Protein AF-A0AAV4IMC5-F1 (afdb_monomer)

Structure (mmCIF, N/CA/C/O backbone):
data_AF-A0AAV4IMC5-F1
#
_entry.id   AF-A0AAV4IMC5-F1
#
loop_
_atom_site.group_PDB
_atom_site.id
_atom_site.type_symbol
_atom_site.label_atom_id
_atom_site.label_alt_id
_atom_site.label_comp_id
_atom_site.label_asym_id
_atom_site.label_entity_id
_atom_site.label_seq_id
_atom_site.pdbx_PDB_ins_code
_atom_site.Cartn_x
_atom_site.Cartn_y
_atom_site.Cartn_z
_atom_site.occupancy
_atom_site.B_iso_or_equiv
_atom_site.auth_seq_id
_atom_site.auth_comp_id
_atom_site.auth_asym_id
_atom_site.auth_atom_id
_atom_site.pdbx_PDB_model_num
ATOM 1 N N . MET A 1 1 ? -40.496 -8.860 -35.503 1.00 33.72 1 MET A N 1
ATOM 2 C CA . MET A 1 1 ? -39.891 -9.462 -36.717 1.00 33.72 1 MET A CA 1
ATOM 3 C C . MET A 1 1 ? -40.549 -8.842 -37.942 1.00 33.72 1 MET A C 1
ATOM 5 O O . MET A 1 1 ? -41.769 -8.727 -37.879 1.00 33.72 1 MET A O 1
ATOM 9 N N . PRO A 1 2 ? -39.846 -8.551 -39.056 1.00 53.50 2 PRO A N 1
ATOM 10 C CA . PRO A 1 2 ? -38.389 -8.516 -39.316 1.00 53.50 2 PRO A CA 1
ATOM 11 C C . PRO A 1 2 ? -37.975 -7.124 -39.915 1.00 53.50 2 PRO A C 1
ATOM 13 O O . PRO A 1 2 ? -38.830 -6.257 -40.008 1.00 53.50 2 PRO A O 1
ATOM 16 N N . ARG A 1 3 ? -36.754 -6.747 -40.334 1.00 35.53 3 ARG A N 1
ATOM 17 C CA . ARG A 1 3 ? -35.523 -7.424 -40.792 1.00 35.53 3 ARG A CA 1
ATOM 18 C C . ARG A 1 3 ? -34.401 -6.351 -40.920 1.00 35.53 3 ARG A C 1
ATOM 20 O O . ARG A 1 3 ? -34.723 -5.243 -41.335 1.00 35.53 3 ARG A O 1
ATOM 27 N N . GLY A 1 4 ? -33.122 -6.687 -40.689 1.00 29.77 4 GLY A N 1
ATOM 28 C CA . GLY A 1 4 ? -31.981 -5.905 -41.216 1.00 29.77 4 GLY A CA 1
ATOM 29 C C . GLY A 1 4 ? -30.655 -6.009 -40.443 1.00 29.77 4 GLY A C 1
ATOM 30 O O . GLY A 1 4 ? -30.453 -5.288 -39.479 1.00 29.77 4 GLY A O 1
ATOM 31 N N . ILE A 1 5 ? -29.757 -6.885 -40.903 1.00 39.66 5 ILE A N 1
ATOM 32 C CA . ILE A 1 5 ? -28.316 -7.022 -40.573 1.00 39.66 5 ILE A CA 1
ATOM 33 C C . ILE A 1 5 ? -27.593 -6.324 -41.767 1.00 39.66 5 ILE A C 1
ATOM 35 O O . ILE A 1 5 ? -28.131 -6.418 -42.867 1.00 39.66 5 ILE A O 1
ATOM 39 N N . ALA A 1 6 ? -26.476 -5.580 -41.726 1.00 36.38 6 ALA A N 1
ATOM 40 C CA . ALA A 1 6 ? -25.197 -5.739 -41.035 1.00 36.38 6 ALA A CA 1
ATOM 41 C C . ALA A 1 6 ? -24.327 -4.450 -41.100 1.00 36.38 6 ALA A C 1
ATOM 43 O O . ALA A 1 6 ? -24.583 -3.565 -41.912 1.00 36.38 6 ALA A O 1
ATOM 44 N N . SER A 1 7 ? -23.231 -4.496 -40.327 1.00 37.41 7 SER A N 1
ATOM 45 C CA . SER A 1 7 ? -21.885 -3.927 -40.550 1.00 37.41 7 SER A CA 1
ATOM 46 C C . SER A 1 7 ? -21.677 -2.410 -40.498 1.00 37.41 7 SER A C 1
ATOM 48 O O . SER A 1 7 ? -21.924 -1.715 -41.474 1.00 37.41 7 SER A O 1
ATOM 50 N N . ASN A 1 8 ? -21.071 -1.948 -39.399 1.00 31.95 8 ASN A N 1
ATOM 51 C CA . ASN A 1 8 ? -19.726 -1.357 -39.399 1.00 31.95 8 ASN A CA 1
ATOM 52 C C . ASN A 1 8 ? -19.113 -1.575 -38.006 1.00 31.95 8 ASN A C 1
ATOM 54 O O . ASN A 1 8 ? -19.687 -1.177 -36.998 1.00 31.95 8 ASN A O 1
ATOM 58 N N . GLY A 1 9 ? -18.006 -2.314 -37.957 1.00 36.22 9 GLY A N 1
ATOM 59 C CA . GLY A 1 9 ? -17.367 -2.790 -36.732 1.00 36.22 9 GLY A CA 1
ATOM 60 C C . GLY A 1 9 ? -16.544 -1.730 -36.008 1.00 36.22 9 GLY A C 1
ATOM 61 O O . GLY A 1 9 ? -15.335 -1.890 -35.891 1.00 36.22 9 GLY A O 1
ATOM 62 N N . GLU A 1 10 ? -17.188 -0.696 -35.476 1.00 29.42 10 GLU A N 1
ATOM 63 C CA . GLU A 1 10 ? -16.620 0.066 -34.364 1.00 29.42 10 GLU A CA 1
ATOM 64 C C . GLU A 1 10 ? -17.230 -0.456 -33.068 1.00 29.42 10 GLU A C 1
ATOM 66 O O . GLU A 1 10 ? -18.358 -0.134 -32.697 1.00 29.42 10 GLU A O 1
ATOM 71 N N . VAL A 1 11 ? -16.472 -1.304 -32.373 1.00 31.53 11 VAL A N 1
ATOM 72 C CA . VAL A 1 11 ? -16.713 -1.526 -30.950 1.00 31.53 11 VAL A CA 1
ATOM 73 C C . VAL A 1 11 ? -16.278 -0.242 -30.254 1.00 31.53 11 VAL A C 1
ATOM 75 O O . VAL A 1 11 ? -15.097 -0.030 -29.991 1.00 31.53 11 VAL A O 1
ATOM 78 N N . SER A 1 12 ? -17.232 0.650 -30.002 1.00 25.44 12 SER A N 1
ATOM 79 C CA . SER A 1 12 ? -17.028 1.775 -29.102 1.00 25.44 12 SER A CA 1
ATOM 80 C C . SE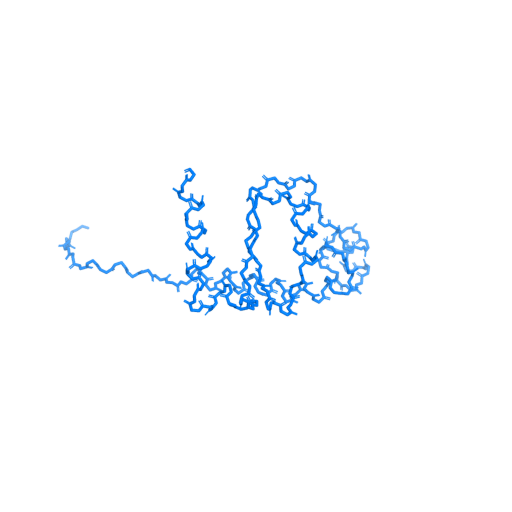R A 1 12 ? -16.891 1.218 -27.686 1.00 25.44 12 SER A C 1
ATOM 82 O O . SER A 1 12 ? -17.888 0.909 -27.031 1.00 25.44 12 SER A O 1
ATOM 84 N N . TYR A 1 13 ? -15.659 1.047 -27.213 1.00 28.69 13 TYR A N 1
ATOM 85 C CA . TYR A 1 13 ? -15.412 0.832 -25.793 1.00 28.69 13 TYR A CA 1
ATOM 86 C C . TYR A 1 13 ? -15.690 2.158 -25.090 1.00 28.69 13 TYR A C 1
ATOM 88 O O . TYR A 1 13 ? -14.932 3.116 -25.222 1.00 28.69 13 TYR A O 1
ATOM 96 N N . SER A 1 14 ? -16.804 2.245 -24.368 1.00 26.33 14 SER A N 1
ATOM 97 C CA . SER A 1 14 ? -17.030 3.339 -23.431 1.00 26.33 14 SER A CA 1
ATOM 98 C C . SER A 1 14 ? -16.037 3.186 -22.278 1.00 26.33 14 SER A C 1
ATOM 100 O O . SER A 1 14 ? -16.303 2.469 -21.311 1.00 26.33 14 SER A O 1
ATOM 102 N N . VAL A 1 15 ? -14.876 3.834 -22.400 1.00 31.70 15 VAL A N 1
ATOM 103 C CA . VAL A 1 15 ? -13.897 4.035 -21.323 1.00 31.70 15 VAL A CA 1
ATOM 104 C C . VAL A 1 15 ? -14.573 4.890 -20.253 1.00 31.70 15 VAL A C 1
ATOM 106 O O . VAL A 1 15 ? -14.539 6.109 -20.298 1.00 31.70 15 VAL A O 1
ATOM 109 N N . THR A 1 16 ? -15.319 4.245 -19.364 1.00 28.23 16 THR A N 1
ATOM 110 C CA . THR A 1 16 ? -16.022 4.900 -18.244 1.00 28.23 16 THR A CA 1
ATOM 111 C C . THR A 1 16 ? -15.833 4.152 -16.924 1.00 28.23 16 THR A C 1
ATOM 113 O O . THR A 1 16 ? -16.166 4.688 -15.874 1.00 28.23 16 THR A O 1
ATOM 116 N N . ASN A 1 17 ? -15.231 2.953 -16.956 1.00 26.34 17 ASN A N 1
ATOM 117 C CA . ASN A 1 17 ? -15.028 2.109 -15.772 1.00 26.34 17 ASN A CA 1
ATOM 118 C C . ASN A 1 17 ? -13.633 2.225 -15.129 1.00 26.34 17 ASN A C 1
ATOM 120 O O . ASN A 1 17 ? -13.466 1.775 -14.000 1.00 26.34 17 ASN A O 1
ATOM 124 N N . LEU A 1 18 ? -12.632 2.798 -15.812 1.00 32.62 18 LEU A N 1
ATOM 125 C CA . LEU A 1 18 ? -11.295 2.998 -15.226 1.00 32.62 18 LEU A CA 1
ATOM 126 C C . LEU A 1 18 ? -11.262 4.246 -14.333 1.00 32.62 18 LEU A C 1
ATOM 128 O O . LEU A 1 18 ? -10.757 4.185 -13.216 1.00 32.62 18 LEU A O 1
ATOM 132 N N . ASP A 1 19 ? -11.919 5.327 -14.759 1.00 29.91 19 ASP A N 1
ATOM 133 C CA . ASP A 1 19 ? -11.953 6.592 -14.015 1.00 29.91 19 ASP A CA 1
ATOM 134 C C . ASP A 1 19 ? -12.618 6.451 -12.636 1.00 29.91 19 ASP A C 1
ATOM 136 O O . ASP A 1 19 ? -12.229 7.122 -11.681 1.00 29.91 19 ASP A O 1
ATOM 140 N N . SER A 1 20 ? -13.601 5.555 -12.495 1.00 27.36 20 SER A N 1
ATOM 141 C CA . SER A 1 20 ? -14.330 5.342 -11.237 1.00 27.36 20 SER A CA 1
ATOM 142 C C . SER A 1 20 ? -13.514 4.551 -10.214 1.00 27.36 20 SER A C 1
ATOM 144 O O . SER A 1 20 ? -13.576 4.860 -9.027 1.00 27.36 20 SER A O 1
ATOM 146 N N . ALA A 1 21 ? -12.727 3.564 -10.653 1.00 38.41 21 ALA A N 1
ATOM 147 C CA . ALA A 1 21 ? -11.850 2.793 -9.774 1.00 38.41 21 ALA A CA 1
ATOM 148 C C . ALA A 1 21 ? -10.658 3.636 -9.298 1.00 38.41 21 ALA A C 1
ATOM 150 O O . ALA A 1 21 ? -10.341 3.615 -8.115 1.00 38.41 21 ALA A O 1
ATOM 151 N N . SER A 1 22 ? -10.064 4.442 -10.184 1.00 35.75 22 SER A N 1
ATOM 152 C CA . SER A 1 22 ? -8.968 5.357 -9.841 1.00 35.75 22 SER A CA 1
ATOM 153 C C . SER A 1 22 ? -9.426 6.513 -8.949 1.00 35.75 22 SER A C 1
ATOM 155 O O . SER A 1 22 ? -8.737 6.853 -7.994 1.00 35.75 22 SER A O 1
ATOM 157 N N . THR A 1 23 ? -10.615 7.078 -9.196 1.00 37.25 23 THR A N 1
ATOM 158 C CA . THR A 1 23 ? -11.205 8.095 -8.306 1.00 37.25 23 THR A CA 1
ATOM 159 C C . THR A 1 23 ? -11.578 7.495 -6.956 1.00 37.25 23 THR A C 1
ATOM 161 O O . THR A 1 23 ? -11.390 8.151 -5.942 1.00 37.25 23 THR A O 1
ATOM 164 N N . MET A 1 24 ? -12.076 6.254 -6.910 1.00 35.00 24 MET A N 1
ATOM 165 C CA . MET A 1 24 ? -12.376 5.577 -5.648 1.00 35.00 24 MET A CA 1
ATOM 166 C C . MET A 1 24 ? -11.103 5.233 -4.877 1.00 35.00 24 MET A C 1
ATOM 168 O O . MET A 1 24 ? -11.076 5.459 -3.679 1.00 35.00 24 MET A O 1
ATOM 172 N N . LEU A 1 25 ? -10.044 4.778 -5.551 1.00 42.09 25 LEU A N 1
ATOM 173 C CA . LEU A 1 25 ? -8.744 4.521 -4.941 1.00 42.09 25 LEU A CA 1
ATOM 174 C C . LEU A 1 25 ? -8.144 5.824 -4.386 1.00 42.09 25 LEU A C 1
ATOM 176 O O . LEU A 1 25 ? -7.835 5.884 -3.206 1.00 42.09 25 LEU A O 1
ATOM 180 N N . MET A 1 26 ? -8.084 6.896 -5.183 1.00 40.41 26 MET A N 1
ATOM 181 C CA . MET A 1 26 ? -7.548 8.190 -4.747 1.00 40.41 26 MET A CA 1
ATOM 182 C C . MET A 1 26 ? -8.422 8.865 -3.677 1.00 40.41 26 MET A C 1
ATOM 184 O O . MET A 1 26 ? -7.896 9.458 -2.744 1.00 40.41 26 MET A O 1
ATOM 188 N N . ALA A 1 27 ? -9.753 8.763 -3.757 1.00 29.11 27 ALA A N 1
ATOM 189 C CA . ALA A 1 27 ? -10.646 9.279 -2.719 1.00 29.11 27 ALA A CA 1
ATOM 190 C C . ALA A 1 27 ? -10.510 8.481 -1.416 1.00 29.11 27 ALA A C 1
ATOM 192 O O . ALA A 1 27 ? -10.378 9.095 -0.362 1.00 29.11 27 ALA A O 1
ATOM 193 N N . VAL A 1 28 ? -10.493 7.143 -1.479 1.00 44.50 28 VAL A N 1
ATOM 194 C CA . VAL A 1 28 ? -10.194 6.284 -0.321 1.00 44.50 28 VAL A CA 1
ATOM 195 C C . VAL A 1 28 ? -8.830 6.657 0.260 1.00 44.50 28 VAL A C 1
ATOM 197 O O . VAL A 1 28 ? -8.762 6.899 1.456 1.00 44.50 28 VAL A O 1
ATOM 200 N N . TYR A 1 29 ? -7.799 6.854 -0.567 1.00 49.41 29 TYR A N 1
ATOM 201 C CA . TYR A 1 29 ? -6.473 7.293 -0.122 1.00 49.41 29 TYR A CA 1
ATOM 202 C C . TYR A 1 29 ? -6.476 8.663 0.569 1.00 49.41 29 TYR A C 1
ATOM 204 O O . TYR A 1 29 ? -5.903 8.773 1.644 1.00 49.41 29 TYR A O 1
ATOM 212 N N . VAL A 1 30 ? -7.136 9.700 0.032 1.00 45.62 30 VAL A N 1
ATOM 213 C CA . VAL A 1 30 ? -7.191 11.020 0.705 1.00 45.62 30 VAL A CA 1
ATOM 214 C C . VAL A 1 30 ? -7.908 10.931 2.056 1.00 45.62 30 VAL A C 1
ATOM 216 O O . VAL A 1 30 ? -7.472 11.544 3.030 1.00 45.62 30 VAL A O 1
ATOM 219 N N . TYR A 1 31 ? -9.015 10.184 2.129 1.00 41.97 31 TYR A N 1
ATOM 220 C CA . TYR A 1 31 ? -9.766 10.028 3.378 1.00 41.97 31 TYR A CA 1
ATOM 221 C C . TYR A 1 31 ? -9.024 9.164 4.402 1.00 41.97 31 TYR A C 1
ATOM 223 O O . TYR A 1 31 ? -9.086 9.455 5.598 1.00 41.97 31 TYR A O 1
ATOM 231 N N . GLU A 1 32 ? -8.325 8.124 3.948 1.00 50.19 32 GLU A N 1
ATOM 232 C CA . GLU A 1 32 ? -7.523 7.265 4.810 1.00 50.19 32 GLU A CA 1
ATOM 233 C C . GLU A 1 32 ? -6.240 7.956 5.254 1.00 50.19 32 GLU A C 1
ATOM 235 O O . GLU A 1 32 ? -5.925 7.851 6.427 1.00 50.19 32 GLU A O 1
ATOM 240 N N . GLU A 1 33 ? -5.551 8.747 4.428 1.00 50.94 33 GLU A N 1
ATOM 241 C CA . GLU A 1 33 ? -4.354 9.472 4.868 1.00 50.94 33 GLU A CA 1
ATOM 242 C C . GLU A 1 33 ? -4.639 10.386 6.062 1.00 50.94 33 GLU A C 1
ATOM 244 O O . GLU A 1 33 ? -3.926 10.319 7.056 1.00 50.94 33 GLU A O 1
ATOM 249 N N . GLU A 1 34 ? -5.708 11.187 6.055 1.00 48.47 34 GLU A N 1
ATOM 250 C CA . GLU A 1 34 ? -6.012 12.027 7.222 1.00 48.47 34 GLU A CA 1
ATOM 251 C C . GLU A 1 34 ? -6.291 11.220 8.504 1.00 48.47 34 GLU A C 1
ATOM 253 O O . GLU A 1 34 ? -5.999 11.698 9.606 1.00 48.47 34 GLU A O 1
ATOM 258 N N . ALA A 1 35 ? -6.856 10.015 8.383 1.00 49.25 35 ALA A N 1
ATOM 259 C CA . ALA A 1 35 ? -7.180 9.140 9.509 1.00 49.25 35 ALA A CA 1
ATOM 260 C C . ALA A 1 35 ? -5.972 8.293 9.968 1.00 49.25 35 ALA A C 1
ATOM 262 O O . ALA A 1 35 ? -5.724 8.164 11.171 1.00 49.25 35 ALA A O 1
ATOM 263 N N . LEU A 1 36 ? -5.184 7.775 9.024 1.00 52.06 36 LEU A N 1
ATOM 264 C CA . LEU A 1 36 ? -3.956 7.004 9.224 1.00 52.06 36 LEU A CA 1
ATOM 265 C C . LEU A 1 36 ? -2.834 7.899 9.759 1.00 52.06 36 LEU A C 1
ATOM 267 O O . LEU A 1 36 ? -2.167 7.516 10.710 1.00 52.06 36 LEU A O 1
ATOM 271 N N . ILE A 1 37 ? -2.670 9.125 9.253 1.00 51.47 37 ILE A N 1
ATOM 272 C CA . ILE A 1 37 ? -1.653 10.081 9.732 1.00 51.47 37 ILE A CA 1
ATOM 273 C C . ILE A 1 37 ? -1.939 10.521 11.176 1.00 51.47 37 ILE A C 1
ATOM 275 O O . ILE A 1 37 ? -1.010 10.758 11.948 1.00 51.47 37 ILE A O 1
ATOM 279 N N . LYS A 1 38 ? -3.215 10.627 11.576 1.00 53.59 38 LYS A N 1
ATOM 280 C CA . LYS A 1 38 ? -3.591 11.023 12.946 1.00 53.59 38 LYS A CA 1
ATOM 281 C C . LYS A 1 38 ? -3.500 9.881 13.956 1.00 53.59 38 LYS A C 1
ATOM 283 O O . LYS A 1 38 ? -3.201 10.148 15.118 1.00 53.59 38 LYS A O 1
ATOM 288 N N . SER A 1 39 ? -3.778 8.647 13.539 1.00 61.97 39 SER A N 1
ATOM 289 C CA . SER A 1 39 ? -3.806 7.489 14.442 1.00 61.97 39 SER A CA 1
ATOM 290 C C . SER A 1 39 ? -2.539 6.636 14.409 1.00 61.97 39 SER A C 1
ATOM 292 O O . SER A 1 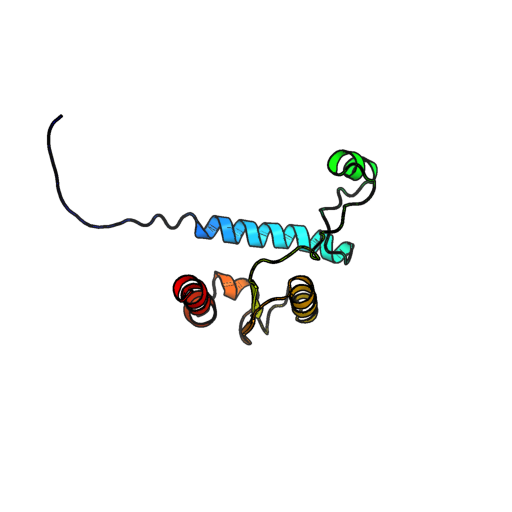39 ? -2.184 6.045 15.423 1.00 61.97 39 SER A O 1
ATOM 294 N N . GLY A 1 40 ? -1.844 6.590 13.272 1.00 66.44 40 GLY A N 1
ATOM 295 C CA . GLY A 1 40 ? -0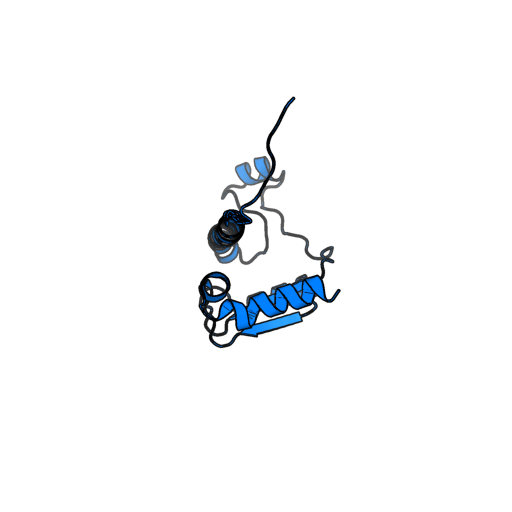.723 5.684 13.020 1.00 66.44 40 GLY A CA 1
ATOM 296 C C . GLY A 1 40 ? -1.130 4.213 12.897 1.00 66.44 40 GLY A C 1
ATOM 297 O O . GLY A 1 40 ? -0.257 3.348 12.870 1.00 66.44 40 GLY A O 1
ATOM 298 N N . GLU A 1 41 ? -2.430 3.910 12.850 1.00 72.94 41 GLU A N 1
ATOM 299 C CA . GLU A 1 41 ? -2.955 2.545 12.875 1.00 72.94 41 GLU A CA 1
ATOM 300 C C . GLU A 1 41 ? -3.757 2.247 11.612 1.00 72.94 41 GLU A C 1
ATOM 302 O O . GLU A 1 41 ? -4.570 3.058 11.182 1.00 72.94 41 GLU A O 1
ATOM 307 N N . PHE A 1 42 ? -3.570 1.056 11.035 1.00 79.00 42 PHE A N 1
ATOM 308 C CA . PHE A 1 42 ? -4.381 0.590 9.912 1.00 79.00 42 PHE A CA 1
ATOM 309 C C . PHE A 1 42 ? -5.752 0.117 10.416 1.00 79.00 42 PHE A C 1
ATOM 311 O O . PHE A 1 42 ? -5.931 -1.029 10.841 1.00 79.00 42 PHE A O 1
ATOM 318 N N . GLN A 1 43 ? -6.714 1.038 10.422 1.00 82.12 43 GLN A N 1
ATOM 319 C CA . GLN A 1 43 ? -8.005 0.868 11.082 1.00 82.12 43 GLN A CA 1
ATOM 320 C C . GLN A 1 43 ? -9.166 1.474 10.303 1.00 82.12 43 GLN A C 1
ATOM 322 O O . GLN A 1 43 ? -8.990 2.240 9.358 1.00 82.12 43 GLN A O 1
ATOM 327 N N . ASN A 1 44 ? -10.379 1.144 10.738 1.00 82.88 44 ASN A N 1
ATOM 328 C CA . ASN A 1 44 ? -11.583 1.781 10.224 1.00 82.88 44 ASN A CA 1
ATOM 329 C C . ASN A 1 44 ? -11.603 3.279 10.569 1.00 82.88 44 ASN A C 1
ATOM 331 O O . ASN A 1 44 ? -10.970 3.728 11.519 1.00 82.88 44 ASN A O 1
ATOM 335 N N . PHE A 1 45 ? -12.375 4.058 9.816 1.00 82.31 45 PHE A N 1
ATOM 336 C CA . PHE A 1 45 ? -12.490 5.498 10.037 1.00 82.31 45 PHE A CA 1
ATOM 337 C C . PHE A 1 45 ? -12.929 5.837 11.474 1.00 82.31 45 PHE A C 1
ATOM 339 O O . PHE A 1 45 ? -13.960 5.345 11.935 1.00 82.31 45 PHE A O 1
ATOM 346 N N . ASP A 1 46 ? -12.184 6.700 12.166 1.00 84.19 46 ASP A N 1
ATOM 347 C CA . ASP A 1 46 ? -12.598 7.227 13.468 1.00 84.19 46 ASP A CA 1
ATOM 348 C C . ASP A 1 46 ? -13.660 8.319 13.272 1.00 84.19 46 ASP A C 1
ATOM 350 O O . ASP A 1 46 ? -13.387 9.365 12.684 1.00 84.19 46 ASP A O 1
ATOM 354 N N . GLU A 1 47 ? -14.865 8.110 13.804 1.00 86.19 47 GLU A N 1
ATOM 355 C CA . GLU A 1 47 ? -15.952 9.100 13.769 1.00 86.19 47 GLU A CA 1
ATOM 356 C C . GLU A 1 47 ? -15.647 10.360 14.604 1.00 86.19 47 GLU A C 1
ATOM 358 O O . GLU A 1 47 ? -16.427 11.314 14.622 1.00 86.19 47 GLU A O 1
ATOM 363 N N . GLY A 1 48 ? -14.527 10.378 15.332 1.00 84.94 48 GLY A N 1
ATOM 364 C CA . GLY A 1 48 ? -14.068 11.506 16.138 1.00 84.94 48 GLY A CA 1
ATOM 365 C C . GLY A 1 48 ? -14.763 11.609 17.496 1.00 84.94 48 GLY A C 1
ATOM 366 O O . GLY A 1 48 ? -14.480 12.533 18.263 1.00 84.94 48 GLY A O 1
ATOM 367 N N . SER A 1 49 ? -15.664 10.676 17.826 1.00 92.94 49 SER A N 1
ATOM 368 C CA . SER A 1 49 ? -16.271 10.561 19.151 1.00 92.94 49 SER A CA 1
ATOM 369 C C . SER A 1 49 ? -16.550 9.098 19.536 1.00 92.94 49 SER A C 1
ATOM 371 O O . SER A 1 49 ? -17.059 8.331 18.714 1.00 92.94 49 SER A O 1
ATOM 373 N N . PRO A 1 50 ? -16.331 8.702 20.810 1.00 95.31 50 PRO A N 1
ATOM 374 C CA . PRO A 1 50 ? -16.650 7.353 21.287 1.00 95.31 50 PRO A CA 1
ATOM 375 C C . PRO A 1 50 ? -18.107 6.944 21.073 1.00 95.31 50 PRO A C 1
ATOM 377 O O . PRO A 1 50 ? -18.415 5.779 20.839 1.00 95.31 50 PRO A O 1
ATOM 380 N N . LYS A 1 51 ? -19.027 7.912 21.142 1.00 97.75 51 LYS A N 1
ATOM 381 C CA . LYS A 1 51 ? -20.460 7.673 20.965 1.00 97.75 51 LYS A CA 1
ATOM 382 C C . LYS A 1 51 ? -20.798 7.334 19.515 1.00 97.75 51 LYS A C 1
ATOM 384 O O . LYS A 1 51 ? -21.641 6.467 19.279 1.00 97.75 51 LYS A O 1
ATOM 389 N N . ASP A 1 52 ? -20.170 8.016 18.566 1.00 93.88 52 ASP A N 1
ATOM 390 C CA . ASP A 1 52 ? -20.416 7.791 17.144 1.00 93.88 52 ASP A CA 1
ATOM 391 C C . ASP A 1 52 ? -19.705 6.519 16.663 1.00 93.88 52 ASP A C 1
ATOM 393 O O . ASP A 1 52 ? -20.328 5.709 15.974 1.00 93.88 52 ASP A O 1
ATOM 397 N N . ASN A 1 53 ? -18.495 6.243 17.166 1.00 94.00 53 ASN A N 1
ATOM 398 C CA . ASN A 1 53 ? -17.831 4.948 16.989 1.00 94.00 53 ASN A 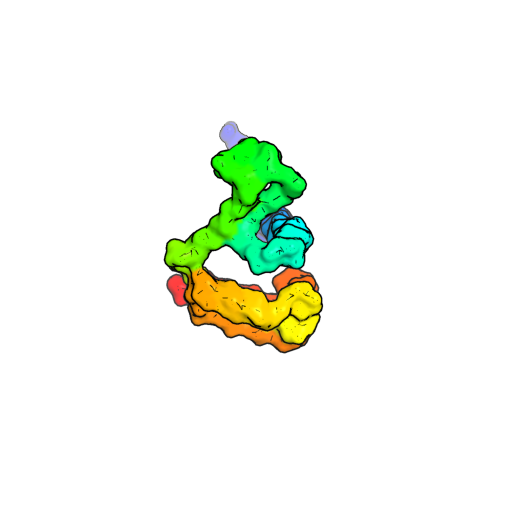CA 1
ATOM 399 C C . ASN A 1 53 ? -18.670 3.803 17.565 1.00 94.00 53 ASN A C 1
ATOM 401 O O . ASN A 1 53 ? -18.905 2.814 16.880 1.00 94.00 53 ASN A O 1
ATOM 405 N N . MET A 1 54 ? -19.227 3.955 18.771 1.00 97.44 54 MET A N 1
ATOM 406 C CA . MET A 1 54 ? -20.115 2.948 19.362 1.00 97.44 54 MET A CA 1
ATOM 407 C C . MET A 1 54 ? -21.356 2.716 18.494 1.00 97.44 54 MET A C 1
ATOM 409 O O . MET A 1 54 ? -21.786 1.580 18.306 1.00 97.44 54 MET A O 1
ATOM 413 N N . LYS A 1 55 ? -21.929 3.779 17.922 1.00 96.56 55 LYS A N 1
ATOM 414 C CA . LYS A 1 55 ? -23.083 3.677 17.022 1.00 96.56 55 LYS A CA 1
ATOM 415 C C . LYS A 1 55 ? -22.744 2.947 15.717 1.00 96.56 55 LYS A C 1
ATOM 417 O O . LYS A 1 55 ? -23.604 2.232 15.207 1.00 96.56 55 LYS A O 1
ATOM 422 N N . ARG A 1 56 ? -21.542 3.145 15.165 1.00 94.06 56 ARG A N 1
ATOM 423 C CA . ARG A 1 56 ? -21.113 2.552 13.888 1.00 94.06 56 ARG A CA 1
ATOM 424 C C . ARG A 1 56 ? -20.527 1.146 14.041 1.00 94.06 56 AR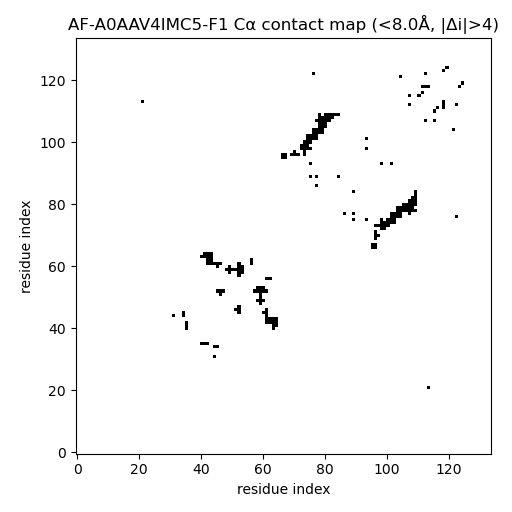G A C 1
ATOM 426 O O . ARG A 1 56 ? -20.880 0.262 13.269 1.00 94.06 56 ARG A O 1
ATOM 433 N N . TYR A 1 57 ? -19.660 0.948 15.028 1.00 92.50 57 TYR A N 1
ATOM 434 C CA . TYR A 1 57 ? -18.838 -0.252 15.211 1.00 92.50 57 TYR A CA 1
ATOM 435 C C . TYR A 1 57 ? -19.252 -1.114 16.409 1.00 92.50 57 TYR A C 1
ATOM 437 O O . TYR A 1 57 ? -18.796 -2.246 16.525 1.00 92.50 57 TYR A O 1
ATOM 445 N N . GLY A 1 58 ? -20.096 -0.609 17.315 1.00 96.50 58 GLY A N 1
ATOM 446 C CA . GLY A 1 58 ? -20.432 -1.311 18.561 1.00 96.50 58 GLY A CA 1
ATOM 447 C C . GLY A 1 58 ? -19.317 -1.282 19.615 1.00 96.50 58 GLY A C 1
ATOM 448 O O . GLY A 1 58 ? -19.383 -2.025 20.592 1.00 96.50 58 GLY A O 1
ATOM 449 N N . GLN A 1 59 ? -18.306 -0.431 19.427 1.00 96.31 59 GLN A N 1
ATOM 450 C CA . GLN A 1 59 ? -17.200 -0.193 20.356 1.00 96.31 59 GLN A CA 1
ATOM 451 C C . GLN A 1 59 ? -16.760 1.277 20.301 1.00 96.31 59 GLN A C 1
ATOM 453 O O . GLN A 1 59 ? -17.019 1.970 19.324 1.00 96.31 59 GLN A O 1
ATOM 458 N N . GLU A 1 60 ? -16.127 1.769 21.367 1.00 96.06 60 GLU A N 1
ATOM 459 C CA . GLU A 1 60 ? -15.786 3.195 21.520 1.00 96.06 60 GLU A CA 1
ATOM 460 C C . GLU A 1 60 ? -14.632 3.663 20.619 1.00 96.06 60 GLU A C 1
ATOM 462 O O . GLU A 1 60 ? -14.546 4.847 20.293 1.00 96.06 60 GLU A O 1
ATOM 467 N N . SER A 1 61 ? -13.765 2.748 20.190 1.00 91.44 61 SER A N 1
ATOM 468 C CA . SER A 1 61 ? -12.687 3.012 19.237 1.00 91.44 61 SER A CA 1
ATOM 469 C C . SER A 1 61 ? -12.974 2.342 17.893 1.00 91.44 61 SER A C 1
ATOM 471 O O . SER A 1 61 ? -13.614 1.286 17.873 1.00 91.44 61 SER A O 1
ATOM 473 N N . PRO A 1 62 ? -12.506 2.897 16.766 1.00 88.69 62 PRO A N 1
ATOM 474 C CA . PRO A 1 62 ? -12.544 2.188 15.492 1.00 88.69 62 PRO A CA 1
ATOM 475 C C . PRO A 1 62 ? -11.791 0.844 15.581 1.00 88.69 62 PRO A C 1
ATOM 477 O O . PRO A 1 62 ? -10.749 0.754 16.232 1.00 88.69 62 PRO A O 1
ATOM 480 N N . PRO A 1 63 ? -12.317 -0.235 14.978 1.00 89.25 63 PRO A N 1
ATOM 481 C CA . PRO A 1 63 ? -11.616 -1.511 14.933 1.00 89.25 63 PRO A CA 1
ATOM 482 C C . PRO A 1 63 ? -10.457 -1.483 13.926 1.00 89.25 63 PRO A C 1
ATOM 484 O O . PRO A 1 63 ? -10.594 -0.944 12.821 1.00 89.25 63 PRO A O 1
ATOM 487 N N . LEU A 1 64 ? -9.347 -2.129 14.292 1.00 84.94 64 LEU A N 1
ATOM 488 C CA . LEU A 1 64 ? -8.212 -2.381 13.400 1.00 84.94 64 LEU A CA 1
ATOM 489 C C . LEU A 1 64 ? -8.605 -3.348 12.276 1.00 84.94 64 LEU A C 1
ATOM 491 O O . LEU A 1 64 ? -9.419 -4.253 12.484 1.00 84.94 64 LEU A O 1
ATOM 495 N N . TYR A 1 65 ? -7.997 -3.195 11.102 1.00 81.94 65 TYR A N 1
ATOM 496 C CA . TYR A 1 65 ? -8.120 -4.195 10.046 1.00 81.94 65 TYR A CA 1
ATOM 497 C C . TYR A 1 65 ? -7.230 -5.403 10.353 1.00 81.94 65 TYR A C 1
ATOM 499 O O . TYR A 1 65 ? -6.021 -5.275 10.545 1.00 81.94 65 TYR A O 1
ATOM 507 N N . ASP A 1 66 ? -7.832 -6.590 10.371 1.00 83.25 66 ASP A N 1
ATOM 508 C CA . ASP A 1 66 ? -7.108 -7.843 10.558 1.00 83.25 66 ASP A CA 1
ATOM 509 C C . ASP A 1 66 ? -6.588 -8.376 9.217 1.00 83.25 66 ASP A C 1
ATOM 511 O O . ASP A 1 66 ? -7.325 -8.972 8.430 1.00 83.25 66 ASP A O 1
ATOM 515 N N . LEU A 1 67 ? -5.295 -8.167 8.973 1.00 80.62 67 LEU A N 1
ATOM 516 C CA . LEU A 1 67 ? -4.604 -8.674 7.789 1.00 80.62 67 LEU A CA 1
ATOM 517 C C . LEU A 1 67 ? -4.060 -10.100 7.970 1.00 80.62 67 LEU A C 1
ATOM 519 O O . LEU A 1 67 ? -3.578 -10.682 7.006 1.00 80.62 67 LEU A O 1
ATOM 523 N N . THR A 1 68 ? -4.190 -10.725 9.148 1.00 82.69 68 THR A N 1
ATOM 524 C CA . THR A 1 68 ? -3.645 -12.079 9.392 1.00 82.69 68 THR A CA 1
ATOM 525 C C . THR A 1 68 ? -4.314 -13.168 8.552 1.00 82.69 68 THR A C 1
ATOM 527 O O . THR A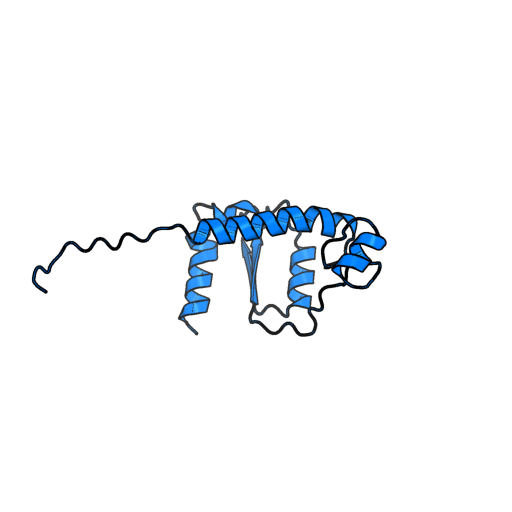 1 68 ? -3.727 -14.222 8.314 1.00 82.69 68 THR A O 1
ATOM 530 N N . SER A 1 69 ? -5.543 -12.917 8.094 1.00 83.62 69 SER A N 1
ATOM 531 C CA . SER A 1 69 ? -6.299 -13.812 7.210 1.00 83.62 69 SER A CA 1
ATOM 532 C C . SER A 1 69 ? -6.194 -13.443 5.726 1.00 83.62 69 SER A C 1
ATOM 534 O O . SER A 1 69 ? -6.779 -14.121 4.873 1.00 83.62 69 SER A O 1
ATOM 536 N N . TYR A 1 70 ? -5.450 -12.384 5.401 1.00 83.19 70 TYR A N 1
ATOM 537 C CA . TYR A 1 70 ? -5.240 -11.961 4.027 1.00 83.19 70 TYR A CA 1
ATOM 538 C C . TYR A 1 70 ? -4.432 -13.021 3.269 1.00 83.19 70 TYR A C 1
ATOM 540 O O . TYR A 1 70 ? -3.363 -13.442 3.698 1.00 83.19 70 TYR A O 1
ATOM 548 N N . SER A 1 71 ? -4.973 -13.489 2.146 1.00 83.44 71 SER A N 1
ATOM 549 C CA . SER A 1 71 ? -4.407 -14.606 1.369 1.00 83.44 71 SER A CA 1
ATOM 550 C C . SER A 1 71 ? -4.519 -14.402 -0.142 1.00 83.44 71 SER A C 1
ATOM 552 O O . SER A 1 71 ? -4.393 -15.347 -0.920 1.00 83.44 71 SER A O 1
ATOM 554 N N . VAL A 1 72 ? -4.797 -13.170 -0.568 1.00 87.62 72 VAL A N 1
ATOM 555 C CA . VAL A 1 72 ? -4.928 -12.837 -1.985 1.00 87.62 72 VAL A CA 1
ATOM 556 C C . VAL A 1 72 ? -3.525 -12.617 -2.560 1.00 87.62 72 VAL A C 1
ATOM 558 O O . VAL A 1 72 ? -2.781 -11.812 -1.996 1.00 87.62 72 VAL A O 1
ATOM 561 N N . PRO A 1 73 ? -3.155 -13.287 -3.668 1.00 87.69 73 PRO A N 1
ATOM 562 C CA . PRO A 1 73 ? -1.896 -13.019 -4.351 1.00 87.69 73 PRO A CA 1
ATOM 563 C C . PRO A 1 73 ? -1.763 -11.537 -4.700 1.00 87.69 73 PRO A C 1
ATOM 565 O O . PRO A 1 73 ? -2.697 -10.941 -5.245 1.00 87.69 73 PRO A O 1
ATOM 568 N N . THR A 1 74 ? -0.630 -10.935 -4.352 1.00 84.88 74 THR A N 1
ATOM 569 C CA . THR A 1 74 ? -0.480 -9.475 -4.320 1.00 84.88 74 THR A CA 1
ATOM 570 C C . THR A 1 74 ? 0.856 -9.035 -4.893 1.00 84.88 74 THR A C 1
ATOM 572 O O . THR A 1 74 ? 1.912 -9.381 -4.372 1.00 84.88 74 THR A O 1
ATOM 575 N N . THR A 1 75 ? 0.797 -8.187 -5.919 1.00 88.25 75 THR A N 1
ATOM 576 C CA . THR A 1 75 ? 1.939 -7.415 -6.422 1.00 88.25 75 THR A CA 1
ATOM 577 C C . THR A 1 75 ? 1.756 -5.955 -6.015 1.00 88.25 75 THR A C 1
ATOM 579 O O . THR A 1 75 ? 0.709 -5.371 -6.300 1.00 88.25 75 THR A O 1
ATOM 582 N N . ILE A 1 76 ? 2.764 -5.347 -5.387 1.00 87.88 76 ILE A N 1
ATOM 583 C CA . ILE A 1 76 ? 2.740 -3.929 -4.994 1.00 87.88 76 ILE A CA 1
ATOM 584 C C . ILE A 1 76 ? 3.692 -3.142 -5.893 1.00 87.88 76 ILE A C 1
ATOM 586 O O . ILE A 1 76 ? 4.884 -3.434 -5.948 1.00 87.88 76 ILE A O 1
ATOM 590 N N . PHE A 1 77 ? 3.173 -2.119 -6.569 1.00 92.81 77 PHE A N 1
ATOM 591 C CA . PHE A 1 77 ? 3.973 -1.154 -7.323 1.00 92.81 77 PHE A CA 1
ATOM 592 C C . PHE A 1 77 ? 4.195 0.096 -6.473 1.00 92.81 77 PHE A C 1
ATOM 594 O O . PHE A 1 77 ? 3.252 0.567 -5.841 1.00 92.81 77 PHE A O 1
ATOM 601 N N . TYR A 1 78 ? 5.412 0.637 -6.460 1.00 89.50 78 TYR A N 1
ATOM 602 C CA . TYR A 1 78 ? 5.729 1.841 -5.687 1.00 89.50 78 TYR A CA 1
ATOM 603 C C . TYR A 1 78 ? 6.803 2.702 -6.358 1.00 89.50 78 TYR A C 1
ATOM 605 O O . TYR A 1 78 ? 7.665 2.197 -7.084 1.00 89.50 78 TYR A O 1
ATOM 613 N N . GLY A 1 79 ? 6.692 4.019 -6.170 1.00 90.69 79 GLY A N 1
ATOM 614 C CA . GLY A 1 79 ? 7.457 5.031 -6.898 1.00 90.69 79 GLY A CA 1
ATOM 615 C C . GLY A 1 79 ? 8.612 5.596 -6.080 1.00 90.69 79 GLY A C 1
ATOM 616 O O . GLY A 1 79 ? 8.486 5.783 -4.875 1.00 90.69 79 GLY A O 1
ATOM 617 N N . GLY A 1 80 ? 9.744 5.882 -6.724 1.00 91.50 80 GLY A N 1
ATOM 618 C CA . GLY A 1 80 ? 10.918 6.449 -6.043 1.00 91.50 80 GLY A CA 1
ATOM 619 C C . GLY A 1 80 ? 10.820 7.933 -5.709 1.00 91.50 80 GLY A C 1
ATOM 620 O O . GLY A 1 80 ? 11.557 8.414 -4.849 1.00 91.50 80 GLY A O 1
ATOM 621 N N . HIS A 1 81 ? 9.912 8.655 -6.364 1.00 92.31 81 HIS A N 1
ATOM 622 C CA . HIS A 1 81 ? 9.631 10.066 -6.103 1.00 92.31 81 HIS A CA 1
ATOM 623 C C . HIS A 1 81 ? 8.217 10.271 -5.536 1.00 92.31 81 HIS A C 1
ATOM 625 O O . HIS A 1 81 ? 7.687 11.382 -5.566 1.00 92.31 81 HIS A O 1
ATOM 631 N N . ASP A 1 82 ? 7.586 9.208 -5.027 1.00 84.44 82 ASP A N 1
ATOM 632 C CA . ASP A 1 82 ? 6.293 9.320 -4.363 1.00 84.44 82 ASP A CA 1
ATOM 633 C C . ASP A 1 82 ? 6.453 10.092 -3.042 1.00 84.44 82 ASP A C 1
ATOM 635 O O . ASP A 1 82 ? 7.094 9.639 -2.097 1.00 84.44 82 ASP A O 1
ATOM 639 N N . ASN A 1 83 ? 5.901 11.307 -3.006 1.00 80.06 83 ASN A N 1
ATOM 640 C CA . ASN A 1 83 ? 5.953 12.182 -1.834 1.00 80.06 83 ASN A CA 1
ATOM 641 C C . ASN A 1 83 ? 4.826 11.906 -0.826 1.00 80.06 83 ASN A C 1
ATOM 643 O O . ASN A 1 83 ? 4.823 12.515 0.244 1.00 80.06 83 ASN A O 1
ATOM 647 N N . PHE A 1 84 ? 3.865 11.049 -1.176 1.00 76.00 84 PHE A N 1
ATOM 648 C CA . PHE A 1 84 ? 2.737 10.683 -0.323 1.00 76.00 84 PHE A CA 1
ATOM 649 C C . PHE A 1 84 ? 3.019 9.367 0.397 1.00 76.00 84 PHE A C 1
ATOM 651 O O . PHE A 1 84 ? 2.875 9.282 1.613 1.00 76.00 84 PHE A O 1
ATOM 658 N N . ILE A 1 85 ? 3.521 8.368 -0.330 1.00 75.25 85 ILE A N 1
ATOM 659 C CA . ILE A 1 85 ? 3.745 7.030 0.216 1.00 75.25 85 ILE A CA 1
ATOM 660 C C . ILE A 1 85 ? 5.230 6.780 0.465 1.00 75.25 85 ILE A C 1
ATOM 662 O O . ILE A 1 85 ? 6.037 6.761 -0.464 1.00 75.25 85 ILE A O 1
ATOM 666 N N . GLN A 1 86 ? 5.597 6.534 1.724 1.00 78.56 86 GLN A N 1
ATOM 667 C CA . GLN A 1 86 ? 6.979 6.221 2.076 1.00 78.56 86 GLN A CA 1
ATOM 668 C C . GLN A 1 86 ? 7.279 4.738 1.851 1.00 78.56 86 GLN A C 1
ATOM 670 O O . GLN A 1 86 ? 6.437 3.861 2.052 1.00 78.56 86 GLN A O 1
ATOM 675 N N . GLU A 1 87 ? 8.534 4.433 1.518 1.00 82.44 87 GLU A N 1
ATOM 676 C CA . GLU A 1 87 ? 9.000 3.049 1.364 1.00 82.44 87 GLU A CA 1
ATOM 677 C C . GLU A 1 87 ? 8.759 2.214 2.636 1.00 82.44 87 GLU A C 1
ATOM 679 O O . GLU A 1 87 ? 8.459 1.025 2.554 1.00 82.44 87 GLU A O 1
ATOM 684 N N . THR A 1 88 ? 8.806 2.826 3.822 1.00 82.44 88 THR A N 1
ATOM 685 C CA . THR A 1 88 ? 8.502 2.145 5.089 1.00 82.44 88 THR A CA 1
ATOM 686 C C . THR A 1 88 ? 7.074 1.611 5.157 1.00 82.44 88 THR A C 1
ATOM 688 O O . THR A 1 88 ? 6.872 0.514 5.679 1.00 82.44 88 THR A O 1
ATOM 691 N N . ASP A 1 89 ? 6.102 2.338 4.604 1.00 79.44 89 ASP A N 1
ATOM 692 C CA . ASP A 1 89 ? 4.694 1.931 4.592 1.00 79.44 89 ASP A CA 1
ATOM 693 C C . ASP A 1 89 ? 4.478 0.779 3.606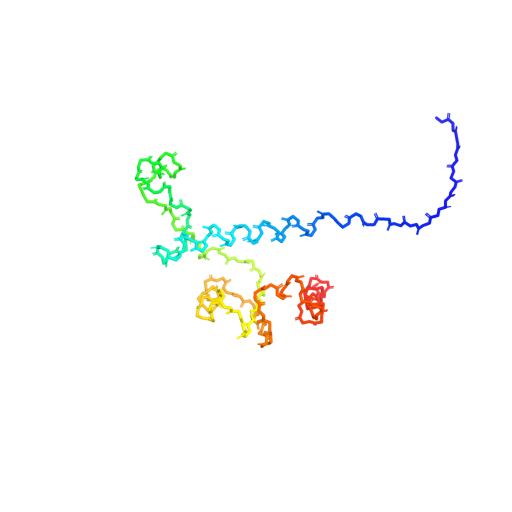 1.00 79.44 89 ASP A C 1
ATOM 695 O O . ASP A 1 89 ? 3.792 -0.196 3.918 1.00 79.44 89 ASP A O 1
ATOM 699 N N . ILE A 1 90 ? 5.159 0.831 2.455 1.00 82.62 90 ILE A N 1
ATOM 700 C CA . ILE A 1 90 ? 5.182 -0.255 1.466 1.00 82.62 90 ILE A CA 1
ATOM 701 C C . ILE A 1 90 ? 5.764 -1.531 2.070 1.00 82.62 90 ILE A C 1
ATOM 703 O O . ILE A 1 90 ? 5.176 -2.606 1.939 1.00 82.62 90 ILE A O 1
ATOM 707 N N . MET A 1 91 ? 6.894 -1.423 2.771 1.00 87.31 91 MET A N 1
ATOM 708 C CA . MET A 1 91 ? 7.530 -2.570 3.418 1.00 87.31 91 MET A CA 1
ATOM 709 C C . MET A 1 91 ? 6.664 -3.142 4.541 1.00 87.31 91 MET A C 1
ATOM 711 O O . MET A 1 91 ? 6.563 -4.364 4.678 1.00 87.31 91 MET A O 1
ATOM 715 N N . TRP A 1 92 ? 6.007 -2.282 5.325 1.00 83.81 92 TRP A N 1
ATOM 716 C CA . TRP A 1 92 ? 5.051 -2.725 6.334 1.00 83.81 92 TRP A CA 1
ATOM 717 C C . TRP A 1 92 ? 3.887 -3.486 5.689 1.00 83.81 92 TRP A C 1
ATOM 719 O O . TRP A 1 92 ? 3.626 -4.625 6.081 1.00 83.81 92 TRP A O 1
ATOM 729 N N . LEU A 1 93 ? 3.248 -2.915 4.662 1.00 83.19 93 LEU A N 1
ATOM 730 C CA . LEU A 1 93 ? 2.099 -3.515 3.980 1.00 83.19 93 LEU A CA 1
ATOM 731 C C . LEU A 1 93 ? 2.464 -4.834 3.294 1.00 83.19 93 LEU A C 1
ATOM 733 O O . LEU A 1 93 ? 1.725 -5.812 3.408 1.00 83.19 93 LEU A O 1
ATOM 737 N N . SER A 1 94 ? 3.618 -4.885 2.628 1.00 85.12 94 SER A N 1
ATOM 738 C CA . SER A 1 94 ? 4.155 -6.097 2.003 1.00 85.12 94 SER A CA 1
ATOM 739 C C . SER A 1 94 ? 4.270 -7.240 3.008 1.00 85.12 94 SER A C 1
ATOM 741 O O . SER A 1 94 ? 3.847 -8.362 2.728 1.00 85.12 94 SER A O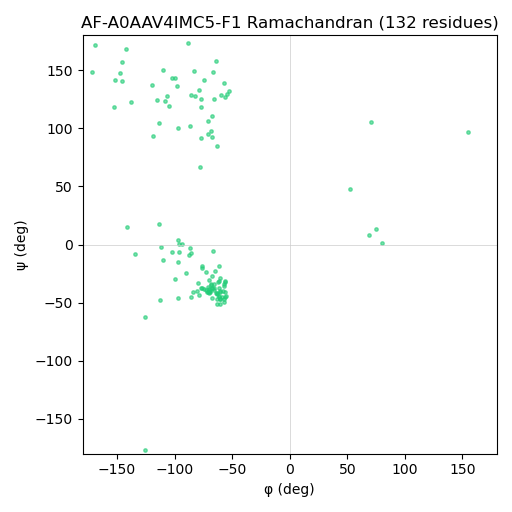 1
ATOM 743 N N . ASN A 1 95 ? 4.771 -6.945 4.211 1.00 89.38 95 ASN A N 1
ATOM 744 C CA . ASN A 1 95 ? 4.893 -7.939 5.266 1.00 89.38 95 ASN A CA 1
ATOM 745 C C . ASN A 1 95 ? 3.529 -8.371 5.827 1.00 89.38 95 ASN A C 1
ATOM 747 O O . ASN A 1 95 ? 3.352 -9.554 6.105 1.00 89.38 95 ASN A O 1
ATOM 751 N N . GLN A 1 96 ? 2.571 -7.447 5.981 1.00 81.00 96 GLN A N 1
ATOM 752 C CA . GLN A 1 96 ? 1.224 -7.791 6.463 1.00 81.00 96 GLN A CA 1
ATOM 753 C C . GLN A 1 96 ? 0.429 -8.636 5.462 1.00 81.00 96 GLN A C 1
ATOM 755 O O . GLN A 1 96 ? -0.363 -9.479 5.865 1.00 81.00 96 GLN A O 1
ATOM 760 N N . THR A 1 97 ? 0.614 -8.391 4.165 1.00 81.88 97 THR A N 1
ATOM 761 C CA . THR A 1 97 ? -0.159 -9.040 3.093 1.00 81.88 97 THR A CA 1
ATOM 762 C C . THR A 1 97 ? 0.533 -10.258 2.493 1.00 81.88 97 THR A C 1
ATOM 764 O O . THR A 1 97 ? -0.075 -10.954 1.686 1.00 81.88 97 THR A O 1
ATOM 767 N N . HIS A 1 98 ? 1.784 -10.526 2.878 1.00 90.06 98 HIS A N 1
ATOM 768 C CA . HIS A 1 98 ? 2.634 -11.536 2.247 1.00 90.06 98 HIS A CA 1
ATOM 769 C C . HIS A 1 98 ? 2.722 -11.345 0.727 1.00 90.06 98 HIS A C 1
ATOM 771 O O . HIS A 1 98 ? 2.548 -12.299 -0.026 1.00 90.06 98 HIS A O 1
ATOM 777 N N . ALA A 1 99 ? 2.967 -10.106 0.288 1.00 85.56 99 ALA A N 1
ATOM 778 C CA . ALA A 1 99 ? 3.018 -9.773 -1.132 1.00 85.56 99 ALA A CA 1
ATOM 779 C C . ALA A 1 99 ? 3.989 -10.693 -1.894 1.00 85.56 99 ALA A C 1
ATOM 781 O O . ALA A 1 99 ? 5.135 -10.883 -1.482 1.00 85.56 99 ALA A O 1
ATOM 782 N N . ASP A 1 100 ? 3.527 -11.231 -3.022 1.00 88.94 100 ASP A N 1
ATOM 783 C CA . ASP A 1 100 ? 4.300 -12.121 -3.889 1.00 88.94 100 ASP A CA 1
ATOM 784 C C . ASP A 1 100 ? 5.423 -11.367 -4.605 1.00 88.94 100 ASP A C 1
ATOM 786 O O . ASP A 1 100 ? 6.468 -11.936 -4.924 1.00 88.94 100 ASP A O 1
ATOM 790 N N . GLU A 1 101 ? 5.203 -10.078 -4.872 1.00 90.38 101 GLU A N 1
ATOM 791 C CA . GLU A 1 101 ? 6.131 -9.252 -5.627 1.00 90.38 101 GLU A CA 1
ATOM 792 C C . GLU A 1 101 ? 6.043 -7.774 -5.237 1.00 90.38 101 GLU A C 1
ATOM 794 O O . GLU A 1 101 ? 4.961 -7.219 -5.032 1.00 90.38 101 GLU A O 1
ATOM 799 N N . LEU A 1 102 ? 7.207 -7.121 -5.200 1.00 90.44 102 LEU A N 1
ATOM 800 C CA . LEU A 1 102 ? 7.343 -5.672 -5.102 1.00 90.44 102 LEU A CA 1
ATOM 801 C C . LEU A 1 102 ? 8.006 -5.145 -6.375 1.00 90.44 102 LEU A C 1
ATOM 803 O O . LEU A 1 102 ? 9.110 -5.565 -6.725 1.00 90.44 102 LEU A O 1
ATOM 807 N N . VAL A 1 103 ? 7.349 -4.205 -7.050 1.00 91.75 103 VAL A N 1
ATOM 808 C CA . VAL A 1 103 ? 7.829 -3.587 -8.289 1.00 91.75 103 VAL A CA 1
ATOM 809 C C . VAL A 1 103 ? 8.138 -2.118 -8.029 1.00 91.75 103 VAL A C 1
ATOM 811 O O . VAL A 1 103 ? 7.247 -1.275 -7.934 1.00 91.75 103 VAL A O 1
ATOM 814 N N . TYR A 1 104 ? 9.428 -1.810 -7.927 1.00 94.94 104 TYR A N 1
ATOM 815 C CA . TYR A 1 104 ? 9.906 -0.447 -7.735 1.00 94.94 104 TYR A CA 1
ATOM 816 C C . TYR A 1 104 ? 10.058 0.287 -9.071 1.00 94.94 104 TYR A C 1
ATOM 818 O O . TYR A 1 104 ? 10.737 -0.204 -9.978 1.00 94.94 104 TYR A O 1
ATOM 826 N N . VAL A 1 105 ? 9.479 1.484 -9.177 1.00 94.69 105 VAL A N 1
ATOM 827 C CA . VAL A 1 105 ? 9.578 2.352 -10.358 1.00 94.69 105 VAL A CA 1
ATOM 828 C C . VAL A 1 105 ? 10.251 3.672 -9.952 1.00 94.69 105 VAL A C 1
ATOM 830 O O . VAL A 1 105 ? 9.580 4.591 -9.484 1.00 94.69 105 VAL A O 1
ATOM 833 N N . PRO A 1 106 ? 11.585 3.797 -10.103 1.00 95.25 106 PRO A N 1
ATOM 834 C CA . PRO A 1 106 ? 12.356 4.872 -9.475 1.00 95.25 106 PRO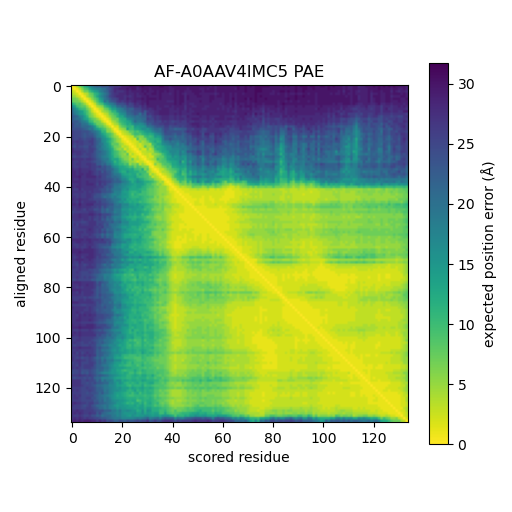 A CA 1
ATOM 835 C C . PRO A 1 106 ? 11.897 6.288 -9.824 1.00 95.25 106 PRO A C 1
ATOM 837 O O . PRO A 1 106 ? 11.968 7.177 -8.986 1.00 95.25 106 PRO A O 1
ATOM 840 N N . GLN A 1 107 ? 11.453 6.512 -11.061 1.00 94.81 107 GLN A N 1
ATOM 841 C CA . GLN A 1 107 ? 11.095 7.844 -11.535 1.00 94.81 107 GLN A CA 1
ATOM 842 C C . GLN A 1 107 ? 9.643 8.244 -11.255 1.00 94.81 107 GLN A C 1
ATOM 844 O O . GLN A 1 107 ? 9.312 9.399 -11.500 1.00 94.81 107 GLN A O 1
ATOM 849 N N . PHE A 1 108 ? 8.799 7.317 -10.783 1.00 92.00 108 PHE A N 1
ATOM 850 C CA . PHE A 1 108 ? 7.370 7.574 -10.594 1.00 92.00 108 PHE A CA 1
ATOM 851 C C . PHE A 1 108 ? 7.110 8.361 -9.313 1.00 92.00 108 PHE A C 1
ATOM 853 O O . PHE A 1 108 ? 7.601 8.007 -8.237 1.00 92.00 108 PHE A O 1
ATOM 860 N N . GLU A 1 109 ? 6.289 9.396 -9.446 1.00 90.25 109 GLU A N 1
ATOM 861 C CA . GLU A 1 109 ? 5.518 10.009 -8.373 1.00 90.25 109 GLU A CA 1
ATOM 862 C C . GLU A 1 109 ? 4.158 9.297 -8.228 1.00 90.25 109 GLU A C 1
ATOM 864 O O . GLU A 1 109 ? 3.769 8.462 -9.048 1.00 90.25 109 GLU A O 1
ATOM 869 N N . HIS A 1 110 ? 3.383 9.654 -7.204 1.00 84.06 110 HIS A N 1
ATOM 870 C CA . HIS A 1 110 ? 2.103 9.002 -6.902 1.00 84.06 110 HIS A CA 1
ATOM 871 C C . HIS A 1 110 ? 1.101 9.007 -8.068 1.00 84.06 110 HIS A C 1
ATOM 873 O O . HIS A 1 110 ? 0.420 8.020 -8.340 1.00 84.06 110 HIS A O 1
ATOM 879 N N . GLN A 1 111 ? 1.012 10.129 -8.788 1.00 85.88 111 GLN A N 1
ATOM 880 C CA . GLN A 1 111 ? 0.048 10.295 -9.879 1.00 85.88 111 GLN A CA 1
ATOM 881 C C . GLN A 1 111 ? 0.468 9.542 -11.151 1.00 85.88 111 GLN A C 1
ATOM 883 O O . GLN A 1 111 ? -0.380 9.242 -11.997 1.00 85.88 111 GLN A O 1
ATOM 888 N N . ASP A 1 112 ? 1.752 9.195 -11.292 1.00 87.62 112 ASP A N 1
ATOM 889 C CA . ASP A 1 112 ? 2.272 8.547 -12.498 1.00 87.62 112 ASP A CA 1
ATOM 890 C C . ASP A 1 112 ? 1.723 7.130 -12.673 1.00 87.62 112 ASP A C 1
ATOM 892 O O . ASP A 1 112 ? 1.528 6.683 -13.802 1.00 87.62 112 ASP A O 1
ATOM 896 N N . PHE A 1 113 ? 1.353 6.451 -11.583 1.00 86.12 113 PHE A N 1
ATOM 897 C CA . PHE A 1 113 ? 0.696 5.140 -11.638 1.00 86.12 113 PHE A CA 1
ATOM 898 C C . PHE A 1 113 ? -0.657 5.160 -12.357 1.00 86.12 113 PHE A C 1
ATOM 900 O O . PHE A 1 113 ? -1.128 4.105 -12.777 1.00 86.12 113 PHE A O 1
ATOM 907 N N . VAL A 1 114 ? -1.266 6.340 -12.517 1.00 85.75 114 VAL A N 1
ATOM 908 C CA . VAL A 1 114 ? -2.539 6.522 -13.225 1.00 85.75 114 VAL A CA 1
ATOM 909 C C . VAL A 1 114 ? -2.344 7.312 -14.522 1.00 85.75 114 VAL A C 1
ATOM 911 O O . VAL A 1 114 ? -2.840 6.898 -15.573 1.00 85.75 114 VAL A O 1
ATOM 914 N N . TRP A 1 115 ? -1.622 8.435 -14.467 1.00 85.25 115 TRP A N 1
ATOM 915 C CA . TRP A 1 115 ? -1.520 9.410 -15.563 1.00 85.25 115 TRP A CA 1
ATOM 916 C C . TRP A 1 115 ? -0.141 9.497 -16.218 1.00 85.25 115 TRP A C 1
ATOM 918 O O . TRP A 1 115 ? 0.019 10.237 -17.193 1.00 85.25 115 TRP A O 1
ATOM 928 N N . GLY A 1 116 ? 0.840 8.739 -15.729 1.00 90.06 116 GLY A N 1
ATOM 929 C CA . GLY A 1 116 ? 2.177 8.697 -16.304 1.00 90.06 116 GLY A CA 1
ATOM 930 C C . GLY A 1 116 ? 2.116 8.228 -17.756 1.00 90.06 116 GLY A C 1
ATOM 931 O O . GLY A 1 116 ? 1.526 7.193 -18.076 1.00 90.06 116 GLY A O 1
ATOM 932 N N . ILE A 1 117 ? 2.738 8.982 -18.664 1.00 93.75 117 ILE A N 1
ATOM 933 C CA . ILE A 1 117 ? 2.754 8.652 -20.103 1.00 93.75 117 ILE A CA 1
ATOM 934 C C . ILE A 1 117 ? 3.426 7.285 -20.339 1.00 93.75 117 ILE A C 1
ATOM 936 O O . ILE A 1 117 ? 3.098 6.562 -21.281 1.00 93.75 117 ILE A O 1
ATOM 940 N N . ASP A 1 118 ? 4.347 6.909 -19.459 1.00 93.19 118 ASP A N 1
ATOM 941 C CA . ASP A 1 118 ? 5.091 5.657 -19.442 1.00 93.19 118 ASP A CA 1
ATOM 942 C C . ASP A 1 118 ? 4.504 4.588 -18.491 1.00 93.19 118 ASP A C 1
ATOM 944 O O . ASP A 1 118 ? 5.038 3.476 -18.435 1.00 93.19 118 ASP A O 1
ATOM 948 N N . ALA A 1 119 ? 3.354 4.828 -17.840 1.00 91.00 119 ALA A N 1
ATOM 949 C CA . ALA A 1 119 ? 2.665 3.855 -16.970 1.00 91.00 119 ALA A CA 1
ATOM 950 C C . ALA A 1 119 ? 2.324 2.545 -17.690 1.00 91.00 119 ALA A C 1
ATOM 952 O O . ALA A 1 119 ? 2.420 1.456 -17.122 1.00 91.00 119 ALA A O 1
ATOM 953 N N . VAL A 1 120 ? 2.012 2.622 -18.987 1.00 91.94 120 VAL A N 1
ATOM 954 C CA . VAL A 1 120 ? 1.795 1.435 -19.827 1.00 91.94 120 VAL A CA 1
ATOM 955 C C . VAL A 1 120 ? 3.024 0.525 -19.831 1.00 91.94 120 VAL A C 1
ATOM 957 O O . VAL A 1 120 ? 2.889 -0.698 -19.812 1.00 91.94 120 VAL A O 1
ATOM 960 N N . VAL A 1 121 ? 4.221 1.109 -19.887 1.00 92.75 121 VAL A N 1
ATOM 961 C CA . VAL A 1 121 ? 5.481 0.369 -19.998 1.00 92.75 121 VAL A CA 1
ATOM 962 C C . VAL A 1 121 ? 5.897 -0.199 -18.648 1.00 92.75 121 VAL A C 1
ATOM 964 O O . VAL A 1 121 ? 6.301 -1.358 -18.600 1.00 92.75 121 VAL A O 1
ATOM 967 N N . HIS A 1 122 ? 5.785 0.596 -17.585 1.00 90.94 122 HIS A N 1
ATOM 968 C CA . HIS A 1 122 ? 6.309 0.247 -16.264 1.00 90.94 122 HIS A CA 1
ATOM 969 C C . HIS A 1 122 ? 5.321 -0.514 -15.372 1.00 90.94 122 HIS A C 1
ATOM 971 O O . HIS A 1 122 ? 5.759 -1.248 -14.493 1.00 90.94 122 HIS A O 1
ATOM 977 N N . VAL A 1 123 ? 4.011 -0.376 -15.603 1.00 90.50 123 VAL A N 1
ATOM 978 C CA . VAL A 1 123 ? 2.970 -0.908 -14.709 1.00 90.50 123 VAL A CA 1
ATOM 979 C C . VAL A 1 123 ? 1.986 -1.793 -15.472 1.00 90.50 123 VAL A C 1
ATOM 981 O O . VAL A 1 123 ? 1.895 -2.994 -15.222 1.00 90.50 123 VAL A O 1
ATOM 984 N N . TYR A 1 124 ? 1.259 -1.247 -16.451 1.00 90.56 124 TYR A N 1
ATOM 985 C CA . TYR A 1 124 ? 0.098 -1.954 -17.011 1.00 90.56 124 TYR A CA 1
ATOM 986 C C . TYR A 1 124 ? 0.465 -3.204 -17.813 1.00 90.56 124 TYR A C 1
ATOM 988 O O . TYR A 1 124 ? -0.268 -4.191 -17.768 1.00 90.56 124 TYR A O 1
ATOM 996 N N . ARG A 1 125 ? 1.603 -3.206 -18.519 1.00 90.94 125 ARG A N 1
ATOM 997 C CA . ARG A 1 125 ? 2.101 -4.421 -19.186 1.00 90.94 125 ARG A CA 1
ATOM 998 C C . ARG A 1 125 ? 2.376 -5.549 -18.199 1.00 90.94 125 ARG A C 1
ATOM 1000 O O . ARG A 1 125 ? 2.014 -6.681 -18.496 1.00 90.94 125 ARG A O 1
ATOM 1007 N N . HIS A 1 126 ? 2.960 -5.234 -17.042 1.00 88.00 126 HIS A N 1
ATOM 1008 C CA . HIS A 1 126 ? 3.210 -6.214 -15.985 1.00 88.00 126 HIS A CA 1
ATOM 1009 C C . HIS A 1 126 ? 1.899 -6.781 -15.450 1.00 88.00 126 HIS A C 1
ATOM 1011 O O . HIS A 1 126 ? 1.734 -7.991 -15.407 1.00 88.00 126 HIS A O 1
ATOM 1017 N N . ILE A 1 127 ? 0.922 -5.918 -15.152 1.00 88.75 127 ILE A N 1
ATOM 1018 C CA . ILE A 1 127 ? -0.407 -6.339 -14.681 1.00 88.75 127 ILE A CA 1
ATOM 1019 C C . ILE A 1 127 ? -1.080 -7.289 -15.680 1.00 88.75 127 ILE A C 1
ATOM 1021 O O . ILE A 1 127 ? -1.566 -8.352 -15.298 1.00 88.75 127 ILE A O 1
ATOM 1025 N N . VAL A 1 128 ? -1.108 -6.922 -16.965 1.00 90.44 128 VAL A N 1
ATOM 1026 C CA . VAL A 1 128 ? -1.707 -7.753 -18.022 1.00 90.44 128 VAL A CA 1
ATOM 1027 C C . VAL A 1 128 ? -0.980 -9.092 -18.126 1.00 90.44 128 VAL A C 1
ATOM 1029 O O . VAL A 1 128 ? -1.627 -10.136 -18.180 1.00 90.44 128 VAL A O 1
ATOM 1032 N N . ASP A 1 129 ? 0.349 -9.082 -18.112 1.00 89.19 129 ASP A N 1
ATOM 1033 C CA . ASP A 1 129 ? 1.138 -10.307 -18.152 1.00 89.19 129 ASP A CA 1
ATOM 1034 C C . ASP A 1 129 ? 0.855 -11.208 -16.943 1.00 89.19 129 ASP A C 1
ATOM 1036 O O . ASP A 1 129 ? 0.632 -12.400 -17.133 1.00 89.19 129 ASP A O 1
ATOM 1040 N N . THR A 1 130 ? 0.788 -10.662 -15.729 1.00 84.81 130 THR A N 1
ATOM 1041 C CA . THR A 1 130 ? 0.490 -11.424 -14.507 1.00 84.81 130 THR A CA 1
ATOM 1042 C C . THR A 1 130 ? -0.914 -12.028 -14.534 1.00 84.81 130 THR A C 1
ATOM 1044 O O . THR A 1 130 ? -1.086 -13.190 -14.178 1.00 84.81 130 THR A O 1
ATOM 1047 N N . ILE A 1 131 ? -1.920 -11.283 -15.001 1.00 83.75 131 ILE A N 1
ATOM 1048 C CA . ILE A 1 131 ? -3.311 -11.762 -15.048 1.00 83.75 131 ILE A CA 1
ATOM 1049 C C . ILE A 1 131 ? -3.506 -12.841 -16.121 1.00 83.75 131 ILE A C 1
ATOM 1051 O O . ILE A 1 131 ? -4.233 -13.805 -15.894 1.00 83.75 131 ILE A O 1
ATOM 1055 N N . PHE A 1 132 ? -2.902 -12.676 -17.301 1.00 82.94 132 PHE A N 1
ATOM 1056 C CA . PHE A 1 132 ? -3.197 -13.520 -18.467 1.00 82.94 132 PHE A CA 1
ATOM 1057 C C . PHE A 1 132 ? -2.150 -14.602 -18.761 1.00 82.94 132 PHE A C 1
ATOM 1059 O O . PHE A 1 132 ? -2.380 -15.423 -19.650 1.00 82.94 132 PHE A O 1
ATOM 1066 N N . LYS A 1 133 ? -1.013 -14.631 -18.053 1.00 66.06 133 LYS A N 1
ATOM 1067 C CA . LYS A 1 133 ? -0.045 -15.747 -18.112 1.00 66.06 133 LYS A CA 1
ATOM 1068 C C . LYS A 1 133 ? -0.271 -16.808 -17.022 1.00 66.06 133 LYS A C 1
ATOM 1070 O O . LYS A 1 133 ? 0.498 -17.769 -16.989 1.00 66.06 133 LYS A O 1
ATOM 1075 N N . GLY A 1 134 ? -1.286 -16.632 -16.168 1.00 52.47 134 GLY A N 1
ATOM 1076 C CA . GLY A 1 134 ? -1.752 -17.617 -15.182 1.00 52.47 134 GLY A CA 1
ATOM 1077 C C . GLY A 1 134 ? -2.544 -18.767 -15.792 1.00 52.47 134 GLY A C 1
ATOM 1078 O O . GLY A 1 134 ? -3.349 -18.510 -16.715 1.00 52.47 134 GLY A O 1
#

Solvent-accessible surface area (backbone atoms only — not comparable to full-atom values): 8304 Å² total; per-residue (Å²): 139,88,85,89,88,84,88,78,94,72,82,77,75,78,89,62,70,62,63,55,53,53,49,47,51,52,50,51,46,58,60,43,47,64,47,33,73,74,66,76,48,73,50,49,81,67,70,85,39,47,69,53,16,29,73,75,71,74,34,56,59,56,56,67,64,80,44,88,79,51,77,65,91,33,75,47,76,48,39,64,53,25,87,84,59,54,70,68,57,54,54,50,50,37,66,54,42,63,42,78,40,79,47,80,39,64,84,29,35,71,63,26,80,77,70,32,92,57,26,57,73,78,44,52,50,55,54,51,47,62,68,69,72,106

Organism: NCBI:txid1093978

Mean predicted aligned error: 11.89 Å

Radius of gyration: 20.45 Å; Cα contacts (8 Å, |Δi|>4): 119; chains: 1; bounding box: 52×30×63 Å

Secondary structure (DSSP, 8-state):
----------------SHHHHHHHHHHHHHHHHHHHHHH-S-BSPP-SSHHHHHHHHSSSSPPBP--TT--S--EEEEETT-SSS-HHHHHHHHHHHT-SEEEEETT--TTHHHH-TTHIIIIIHHHHHHHH--

InterPro domains:
  IPR029058 Alpha/Beta hydrolase fold [G3DSA:3.40.50.1820] (10-132)
  IPR029058 Alpha/Beta hydrolase fold [SSF53474] (35-131)

Foldseek 3Di:
DDDDDDDDDDPPDPPPPVVVVVCVVVVCVVQVLVQCVVPVAQFDRFPVFLVVCCVVPVGRGTGGDQLVPQDDAAEAEDEQAAPSDDVVVVVVVCVSNVHPYYQYHHHDYPCCCPVNPCVVVRPVVVVCCVVPVD

pLDDT: mean 72.9, std 23.27, range [25.44, 97.75]

Sequence (134 aa):
MPRGIASNGEVSYSVTNLDSASTMLMAVYVYEEEALIKSGEFQNFDEGSPKDNMKRYGQESPPLYDLTSYSVPTTIFYGGHDNFIQETDIMWLSNQTHADELVYVPQFEHQDFVWGIDAVVHVYRHIVDTIFKG

Nearest PDB structures (foldseek):
  6v7n-assembly2_B  TM=9.218E-01  e=7.447E-06  Homo sapiens
  5tdx-assembly1_B  TM=6.676E-01  e=7.127E-02  synthetic construct
  4etw-assembly2_C  TM=4.618E-01  e=5.822E-02  Shigella flexneri
  3kxp-assembly4_G  TM=4.737E-01  e=1.398E-01  Mesorhizobium loti
  6fvj-assembly2_B  TM=4.828E-01  e=3.553E+00  Mycobacterium tuberculosis